Protein AF-A0ABD5VKN9-F1 (afdb_monomer_lite)

Radius of gyration: 13.71 Å; chains: 1; bounding box: 31×33×30 Å

Secondary structure (DSSP, 8-state):
---HHHHHHHHHHHHHHHHHTT-EE---SS-SEE-TTS-EEEEEEEETTTT-EEEEEHHHHHHHHHTT-EEEEEEEETTTTEE---EEEEGGGPPP---EE-TTSTT-EEEEEEHHHHHT-

InterPro domains:
  IPR058715 PD-(D/E)XK nuclease related [PF25941] (3-119)

Organism: NCBI:txid755308

Sequence (121 aa):
MLSKKANKYGTPAEHHMIEERDLVAARCYWHDATFRNGMPVEIKSCDVASTGYFQIYERAHDQLLEHDGWYAFAPYTRSGMRVLKVWMRRASKMPPMQWSSTGGHRDSRKTKVDVSRVMRS

pLDDT: mean 86.67, std 15.55, range [23.73, 98.38]

Foldseek 3Di:
DPPPVCVVQQVVLLVVLCVVQVWAADPDPQAGTAHPVRAGEHEWEDACVPPQWTKDKPVSLVVLVVRQHKYWYFYAHPVVSDGPDIFIDGSVRQDDFDWDDDPPDPDIIIGIGGPVSRVPD

Structure (mmCIF, N/CA/C/O backbone):
data_AF-A0ABD5VKN9-F1
#
_entry.id   AF-A0ABD5VKN9-F1
#
loop_
_atom_site.group_PDB
_atom_site.id
_atom_site.type_symbol
_atom_site.label_atom_id
_atom_site.label_alt_id
_atom_site.label_comp_id
_atom_site.label_asym_id
_atom_site.label_entity_id
_atom_site.label_seq_id
_atom_site.pdbx_PDB_ins_code
_atom_site.Cartn_x
_atom_site.Cartn_y
_atom_site.Cartn_z
_atom_site.occupancy
_atom_site.B_iso_or_equiv
_atom_site.auth_seq_id
_atom_site.auth_comp_id
_atom_site.auth_asym_id
_atom_site.auth_atom_id
_atom_site.pdbx_PDB_model_num
ATOM 1 N N . MET A 1 1 ? 16.422 -8.818 6.167 1.00 23.73 1 MET A N 1
ATOM 2 C CA . MET A 1 1 ? 17.101 -7.612 5.640 1.00 23.73 1 MET A CA 1
ATOM 3 C C . MET A 1 1 ? 16.384 -7.142 4.380 1.00 23.73 1 MET A C 1
ATOM 5 O O . MET A 1 1 ? 16.340 -7.902 3.419 1.00 23.73 1 MET A O 1
ATOM 9 N N . LEU A 1 2 ? 15.810 -5.931 4.366 1.00 31.97 2 LEU A N 1
ATOM 10 C CA . LEU A 1 2 ? 15.451 -5.287 3.097 1.00 31.97 2 LEU A CA 1
ATOM 11 C C . LEU A 1 2 ? 16.752 -4.994 2.337 1.00 31.97 2 LEU A C 1
ATOM 13 O O . LEU A 1 2 ? 17.681 -4.405 2.886 1.00 31.97 2 LEU A O 1
ATOM 17 N N . SER A 1 3 ? 16.852 -5.440 1.087 1.00 35.59 3 SER A N 1
ATOM 18 C CA . SER A 1 3 ? 18.000 -5.119 0.234 1.00 35.59 3 SER A CA 1
ATOM 19 C C . SER A 1 3 ? 18.107 -3.599 0.069 1.00 35.59 3 SER A C 1
ATOM 21 O O . SER A 1 3 ? 17.116 -2.958 -0.278 1.00 35.59 3 SER A O 1
ATOM 23 N N . LYS A 1 4 ? 19.306 -3.019 0.252 1.00 36.75 4 LYS A N 1
ATOM 24 C CA . LYS A 1 4 ? 19.593 -1.576 0.062 1.00 36.75 4 LYS A CA 1
ATOM 25 C C . LYS A 1 4 ? 19.018 -1.000 -1.248 1.00 36.75 4 LYS A C 1
ATOM 27 O O . LYS A 1 4 ? 18.713 0.186 -1.310 1.00 36.75 4 LYS A O 1
ATOM 32 N N . LYS A 1 5 ? 18.838 -1.827 -2.291 1.00 37.28 5 LYS A N 1
ATOM 33 C CA . LYS A 1 5 ? 18.234 -1.425 -3.575 1.00 37.28 5 LYS A CA 1
ATOM 34 C C . LYS A 1 5 ? 16.722 -1.179 -3.503 1.00 37.28 5 LYS A C 1
ATOM 36 O O . LYS A 1 5 ? 16.244 -0.317 -4.230 1.00 37.28 5 LYS A O 1
ATOM 41 N N . ALA A 1 6 ? 15.987 -1.900 -2.654 1.00 48.66 6 ALA A N 1
ATOM 42 C CA . ALA A 1 6 ? 14.553 -1.677 -2.454 1.00 48.66 6 ALA A CA 1
ATOM 43 C C . ALA A 1 6 ? 14.297 -0.331 -1.754 1.00 48.66 6 ALA A C 1
ATOM 45 O O . ALA A 1 6 ? 13.395 0.399 -2.154 1.00 48.66 6 ALA A O 1
ATOM 46 N N . ASN A 1 7 ? 15.163 0.053 -0.807 1.00 58.97 7 ASN A N 1
ATOM 47 C CA . ASN A 1 7 ? 15.054 1.333 -0.095 1.00 58.97 7 ASN A CA 1
ATOM 48 C C . ASN A 1 7 ? 15.241 2.560 -0.997 1.00 58.97 7 ASN A C 1
ATOM 50 O O . ASN A 1 7 ? 14.621 3.587 -0.753 1.00 58.97 7 ASN A O 1
ATOM 54 N N . LYS A 1 8 ? 16.051 2.468 -2.064 1.00 62.00 8 LYS A N 1
ATOM 55 C CA . LYS A 1 8 ? 16.308 3.619 -2.951 1.00 62.00 8 LYS A CA 1
ATOM 56 C C . LYS A 1 8 ? 15.040 4.142 -3.642 1.00 62.00 8 LYS A C 1
ATOM 58 O O . LYS A 1 8 ? 14.965 5.328 -3.931 1.00 62.00 8 LYS A O 1
ATOM 63 N N . TYR A 1 9 ? 14.079 3.263 -3.918 1.00 70.94 9 TYR A N 1
ATOM 64 C CA . TYR A 1 9 ? 12.855 3.607 -4.651 1.00 70.94 9 TYR A CA 1
ATOM 65 C C . TYR A 1 9 ? 11.592 3.476 -3.796 1.00 70.94 9 TYR A C 1
ATOM 67 O O . TYR A 1 9 ? 10.613 4.169 -4.056 1.00 70.94 9 TYR A O 1
ATOM 75 N N . GLY A 1 10 ? 11.622 2.627 -2.763 1.00 74.81 10 GLY A N 1
ATOM 76 C CA . GLY A 1 10 ? 10.518 2.474 -1.822 1.00 74.81 10 GLY A CA 1
ATOM 77 C C . GLY A 1 10 ? 10.227 3.761 -1.056 1.00 74.81 10 GLY A C 1
ATOM 78 O O . GLY A 1 10 ? 9.086 4.206 -1.061 1.00 74.81 10 GLY A O 1
ATOM 79 N N . THR A 1 11 ? 11.262 4.397 -0.497 1.00 84.06 11 THR A N 1
ATOM 80 C CA . THR A 1 11 ? 11.113 5.622 0.302 1.00 84.06 11 THR A CA 1
ATOM 81 C C . THR A 1 11 ? 10.533 6.788 -0.512 1.00 84.06 11 THR A C 1
ATOM 83 O O . THR A 1 11 ? 9.534 7.351 -0.083 1.00 84.06 11 THR A O 1
ATOM 86 N N . PRO A 1 12 ? 11.028 7.135 -1.719 1.00 86.50 12 PRO A N 1
ATOM 87 C CA . PRO A 1 12 ? 10.388 8.184 -2.518 1.00 86.50 12 PRO A CA 1
ATOM 88 C C . PRO A 1 12 ? 8.927 7.893 -2.883 1.00 86.50 12 PRO A C 1
ATOM 90 O O . PRO A 1 12 ? 8.106 8.806 -2.876 1.00 86.50 12 PRO A O 1
ATOM 93 N N . ALA A 1 13 ? 8.587 6.635 -3.186 1.00 86.94 13 ALA A N 1
ATOM 94 C CA . ALA A 1 13 ? 7.203 6.258 -3.464 1.00 86.94 13 ALA A CA 1
ATOM 95 C C . ALA A 1 13 ? 6.311 6.423 -2.221 1.00 86.94 13 ALA A C 1
ATOM 97 O O . ALA A 1 13 ? 5.180 6.883 -2.341 1.00 86.94 13 ALA A O 1
ATOM 98 N N . GLU A 1 14 ? 6.825 6.079 -1.040 1.00 88.19 14 GLU A N 1
ATOM 99 C CA . GLU A 1 14 ? 6.158 6.271 0.251 1.00 88.19 14 GLU A CA 1
ATOM 100 C C . GLU A 1 14 ? 5.874 7.747 0.541 1.00 88.19 14 GLU A C 1
ATOM 102 O O . GLU A 1 14 ? 4.718 8.106 0.754 1.00 88.19 14 GLU A O 1
ATOM 107 N N . HIS A 1 15 ? 6.888 8.611 0.439 1.00 90.25 15 HIS A N 1
ATOM 108 C CA . HIS A 1 15 ? 6.717 10.059 0.593 1.00 90.25 15 HIS A CA 1
ATOM 109 C C . HIS A 1 15 ? 5.677 10.617 -0.386 1.00 90.25 15 HIS A C 1
ATOM 111 O O . HIS A 1 15 ? 4.774 11.344 0.022 1.00 90.25 15 HIS A O 1
ATOM 117 N N . HIS A 1 16 ? 5.745 10.211 -1.656 1.00 90.81 16 HIS A N 1
ATOM 118 C CA . HIS A 1 16 ? 4.774 10.630 -2.664 1.00 90.81 16 HIS A CA 1
ATOM 119 C C . HIS A 1 16 ? 3.339 10.204 -2.317 1.00 90.81 16 HIS A C 1
ATOM 121 O O . HIS A 1 16 ? 2.412 10.983 -2.503 1.00 90.81 16 HIS A O 1
ATOM 127 N N . MET A 1 17 ? 3.138 8.990 -1.789 1.00 92.38 17 MET A N 1
ATOM 128 C CA . MET A 1 17 ? 1.814 8.535 -1.350 1.00 92.38 17 MET A CA 1
ATOM 129 C C . MET A 1 17 ? 1.291 9.322 -0.155 1.00 92.38 17 MET A C 1
ATOM 131 O O . MET A 1 17 ? 0.107 9.648 -0.129 1.00 92.38 17 MET A O 1
ATOM 135 N N . ILE A 1 18 ? 2.157 9.622 0.815 1.00 93.69 18 ILE A N 1
ATOM 136 C CA . ILE A 1 18 ? 1.800 10.419 1.991 1.00 93.69 18 ILE A CA 1
ATOM 137 C C . ILE A 1 18 ? 1.331 11.811 1.561 1.00 93.69 18 ILE A C 1
ATOM 139 O O . ILE A 1 18 ? 0.276 12.259 2.004 1.00 93.69 18 ILE A O 1
ATOM 143 N N . GLU A 1 19 ? 2.059 12.453 0.649 1.00 93.88 19 GLU A N 1
ATOM 144 C CA . GLU A 1 19 ? 1.712 13.773 0.119 1.00 93.88 19 GLU A CA 1
ATOM 145 C C . GLU A 1 19 ? 0.452 13.740 -0.764 1.00 93.88 19 GLU A C 1
ATOM 147 O O . GLU A 1 19 ? -0.484 14.499 -0.517 1.00 93.88 19 GLU A O 1
ATOM 152 N N . GLU A 1 20 ? 0.374 12.846 -1.762 1.00 94.19 20 GLU A N 1
ATOM 153 C CA . GLU A 1 20 ? -0.761 12.777 -2.706 1.00 94.19 20 GLU A CA 1
ATOM 154 C C . GLU A 1 20 ? -2.088 12.457 -1.999 1.00 94.19 20 GLU A C 1
ATOM 156 O O . GLU A 1 20 ? -3.159 12.883 -2.442 1.00 94.19 20 GLU A O 1
ATOM 161 N N . ARG A 1 21 ? -2.041 11.667 -0.919 1.00 94.62 21 ARG A N 1
ATOM 162 C CA . ARG A 1 21 ? -3.231 11.196 -0.194 1.00 94.62 21 ARG A CA 1
ATOM 163 C C . ARG A 1 21 ? -3.461 11.903 1.138 1.00 94.62 21 ARG A C 1
ATOM 165 O O . ARG A 1 21 ? -4.381 11.502 1.847 1.00 94.62 21 ARG A O 1
ATOM 172 N N . ASP A 1 22 ? -2.678 12.939 1.443 1.00 95.19 22 ASP A N 1
ATOM 173 C CA . ASP A 1 22 ? -2.783 13.725 2.679 1.00 95.19 22 ASP A CA 1
ATOM 174 C C . ASP A 1 22 ? -2.800 12.835 3.939 1.00 95.19 22 ASP A C 1
ATOM 176 O O . ASP A 1 22 ? -3.657 12.941 4.824 1.00 95.19 22 ASP A O 1
ATOM 180 N N . LEU A 1 23 ? -1.867 11.880 3.971 1.00 96.25 23 LEU A N 1
ATOM 181 C CA . LEU A 1 23 ? -1.707 10.939 5.074 1.00 96.25 23 LEU A CA 1
ATOM 182 C C . LEU A 1 23 ? -0.765 11.505 6.137 1.00 96.25 23 LEU A C 1
ATOM 184 O O . LEU A 1 23 ? 0.084 12.356 5.878 1.00 96.25 23 LEU A O 1
ATOM 188 N N . VAL A 1 24 ? -0.879 10.973 7.347 1.00 96.94 24 VAL A N 1
ATOM 189 C CA . VAL A 1 24 ? 0.025 11.258 8.459 1.00 96.94 24 VAL A CA 1
ATOM 190 C C . VAL A 1 24 ? 0.936 10.053 8.646 1.00 96.94 24 VAL A C 1
ATOM 192 O O . VAL A 1 24 ? 0.455 8.955 8.915 1.00 96.94 24 VAL A O 1
ATOM 195 N N . ALA A 1 25 ? 2.248 10.242 8.491 1.00 95.25 25 ALA A N 1
ATOM 196 C CA . ALA A 1 25 ? 3.224 9.174 8.696 1.00 95.25 25 ALA A CA 1
ATOM 197 C C . ALA A 1 25 ? 3.140 8.619 10.127 1.00 95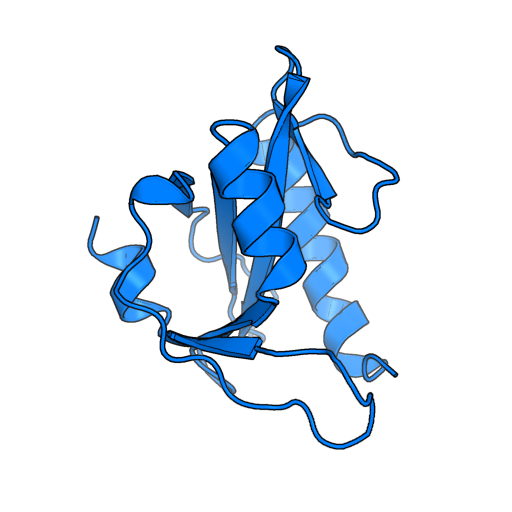.25 25 ALA A C 1
ATOM 199 O O . ALA A 1 25 ? 3.076 9.381 11.096 1.00 95.25 25 ALA A O 1
ATOM 200 N N . ALA A 1 26 ? 3.185 7.298 10.264 1.00 92.25 26 ALA A N 1
ATOM 201 C CA . ALA A 1 26 ? 3.094 6.608 11.540 1.00 92.25 26 ALA A CA 1
ATOM 202 C C . ALA A 1 26 ? 4.372 5.816 11.824 1.00 92.25 26 ALA A C 1
ATOM 204 O O . ALA A 1 26 ? 4.983 5.227 10.939 1.00 92.25 26 ALA A O 1
ATOM 205 N N . ARG A 1 27 ? 4.780 5.767 13.094 1.00 84.38 27 ARG A N 1
ATOM 206 C CA . ARG A 1 27 ? 5.840 4.860 13.554 1.00 84.38 27 ARG A CA 1
ATOM 207 C C . ARG A 1 27 ? 5.203 3.619 14.158 1.00 84.38 27 ARG A C 1
ATOM 209 O O . ARG A 1 27 ? 5.203 3.449 15.374 1.00 84.38 27 ARG A O 1
ATOM 216 N N . CYS A 1 28 ? 4.626 2.787 13.302 1.00 88.31 28 CYS A N 1
ATOM 217 C CA . CYS A 1 28 ? 3.957 1.558 13.696 1.00 88.31 28 CYS A CA 1
ATOM 218 C C . CYS A 1 28 ? 4.527 0.369 12.918 1.00 88.31 28 CYS A C 1
ATOM 220 O O . CYS A 1 28 ? 5.016 0.519 11.805 1.00 88.31 28 CYS A O 1
ATOM 222 N N . TYR A 1 29 ? 4.515 -0.823 13.514 1.00 84.81 29 TYR A N 1
ATOM 223 C CA . TYR A 1 29 ? 5.116 -2.004 12.886 1.00 84.81 29 TYR A CA 1
ATOM 224 C C . TYR A 1 29 ? 4.222 -2.651 11.813 1.00 84.81 29 TYR A C 1
ATOM 226 O O . TYR A 1 29 ? 4.694 -3.532 11.095 1.00 84.81 29 TYR A O 1
ATOM 234 N N . TRP A 1 30 ? 2.941 -2.268 11.742 1.00 90.94 30 TRP A N 1
ATOM 235 C CA . TRP A 1 30 ? 1.936 -2.898 10.874 1.00 90.94 30 TRP A CA 1
ATOM 236 C C . TRP A 1 30 ? 1.200 -1.935 9.933 1.00 90.94 30 TRP A C 1
ATOM 238 O O . TRP A 1 30 ? 0.425 -2.402 9.100 1.00 90.94 30 TRP A O 1
ATOM 248 N N . HIS A 1 31 ? 1.432 -0.627 10.064 1.00 94.88 31 HIS A N 1
ATOM 249 C CA . HIS A 1 31 ? 0.975 0.379 9.110 1.00 94.88 31 HIS A CA 1
ATOM 250 C C . HIS A 1 31 ? 1.999 1.518 9.009 1.00 94.88 31 HIS A C 1
ATOM 252 O O . HIS A 1 31 ? 2.596 1.917 10.012 1.00 94.88 31 HIS A O 1
ATOM 258 N N . ASP A 1 32 ? 2.167 2.060 7.807 1.00 95.38 32 ASP A N 1
ATOM 259 C CA . ASP A 1 32 ? 3.136 3.125 7.521 1.00 95.38 32 ASP A CA 1
ATOM 260 C C . ASP A 1 32 ? 2.562 4.532 7.775 1.00 95.38 32 ASP A C 1
ATOM 262 O O . ASP A 1 32 ? 3.291 5.485 8.054 1.00 95.38 32 ASP A O 1
ATOM 266 N N . ALA A 1 33 ? 1.238 4.690 7.690 1.00 97.25 33 ALA A N 1
ATOM 267 C CA . ALA A 1 33 ? 0.570 5.979 7.836 1.00 97.25 33 ALA A CA 1
ATOM 268 C C . ALA A 1 33 ? -0.863 5.843 8.367 1.00 97.25 33 ALA A C 1
ATOM 270 O O . ALA A 1 33 ? -1.376 4.741 8.559 1.00 97.25 33 ALA A O 1
ATOM 271 N N . THR A 1 34 ? -1.528 6.968 8.601 1.00 98.12 34 THR A N 1
ATOM 272 C CA . THR A 1 34 ? -2.969 7.042 8.851 1.00 98.12 34 THR A CA 1
ATOM 273 C C . THR A 1 34 ? -3.595 8.115 7.973 1.00 98.12 34 THR A C 1
ATOM 275 O O . THR A 1 34 ? -2.941 9.076 7.573 1.00 98.12 34 THR A O 1
ATOM 278 N N . PHE A 1 35 ? -4.894 8.019 7.724 1.00 97.44 35 PHE A N 1
ATOM 279 C CA . PHE A 1 35 ? -5.665 9.207 7.371 1.00 97.44 35 PHE A CA 1
ATOM 280 C C . PHE A 1 35 ? -5.679 10.198 8.546 1.00 97.44 35 PHE A C 1
ATOM 282 O O . PHE A 1 35 ? -5.418 9.829 9.695 1.00 97.44 35 PHE A O 1
ATOM 289 N N . ARG A 1 36 ? -6.056 11.456 8.291 1.00 95.94 36 ARG A N 1
ATOM 290 C CA . ARG A 1 36 ? -6.198 12.475 9.351 1.00 95.94 36 ARG A CA 1
ATOM 291 C C . ARG A 1 36 ? -7.202 12.101 10.446 1.00 95.94 36 ARG A C 1
ATOM 293 O O . ARG A 1 36 ? -7.096 12.592 11.561 1.00 95.94 36 ARG A O 1
ATOM 300 N N . ASN A 1 37 ? -8.160 11.228 10.140 1.00 94.62 37 ASN A N 1
ATOM 301 C CA . ASN A 1 37 ? -9.131 10.705 11.104 1.00 94.62 37 ASN A CA 1
ATOM 302 C C . ASN A 1 37 ? -8.640 9.458 11.866 1.00 94.62 37 ASN A C 1
ATOM 304 O O . ASN A 1 37 ? -9.436 8.809 12.535 1.00 94.62 37 ASN A O 1
ATOM 308 N N . GLY A 1 38 ? -7.356 9.107 11.752 1.00 96.25 38 GLY A N 1
ATOM 309 C CA . GLY A 1 38 ? -6.738 8.005 12.489 1.00 96.25 38 GLY A CA 1
ATOM 310 C C . GLY A 1 38 ? -6.911 6.620 11.863 1.00 96.25 38 GLY A C 1
ATOM 311 O O . GLY A 1 38 ? -6.306 5.675 12.358 1.00 96.25 38 GLY A O 1
ATOM 312 N N . MET A 1 39 ? -7.670 6.473 10.768 1.00 97.62 39 MET A N 1
ATOM 313 C CA . MET A 1 39 ? -7.778 5.179 10.084 1.00 97.62 39 MET A CA 1
ATOM 314 C C . MET A 1 39 ? -6.413 4.745 9.516 1.00 97.62 39 MET A C 1
ATOM 316 O O . MET A 1 39 ? -5.786 5.536 8.802 1.00 97.62 39 MET A O 1
ATOM 320 N N . PRO A 1 40 ? -5.949 3.513 9.791 1.00 98.25 40 PRO A N 1
ATOM 321 C CA . PRO A 1 40 ? -4.609 3.062 9.427 1.00 98.25 40 PRO A CA 1
ATOM 322 C C . PRO A 1 40 ? -4.478 2.787 7.925 1.00 98.25 40 PRO A C 1
ATOM 324 O O . PRO A 1 40 ? -5.398 2.278 7.277 1.00 98.25 40 PRO A O 1
ATOM 327 N N . VAL A 1 41 ? -3.303 3.105 7.381 1.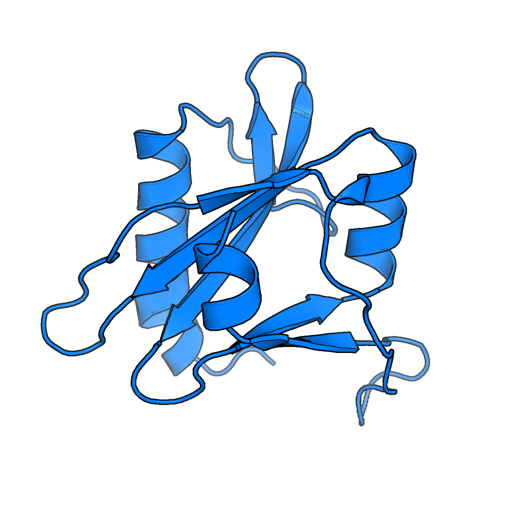00 98.06 41 VAL A N 1
ATOM 328 C CA . VAL A 1 41 ? -2.936 2.904 5.979 1.00 98.06 41 VAL A CA 1
ATOM 329 C C . VAL A 1 41 ? -1.565 2.239 5.892 1.00 98.06 41 VAL A C 1
ATOM 331 O O . VAL A 1 41 ? -0.561 2.798 6.325 1.00 98.06 41 VAL A O 1
ATOM 334 N N . GLU A 1 42 ? -1.515 1.058 5.286 1.00 97.38 42 GLU A N 1
ATOM 335 C CA . GLU A 1 42 ? -0.266 0.381 4.937 1.00 97.38 42 GLU A CA 1
ATOM 336 C C . GLU A 1 42 ? 0.151 0.755 3.515 1.00 97.38 42 GLU A C 1
ATOM 338 O O . GLU A 1 42 ? -0.629 0.663 2.560 1.00 97.38 42 GLU A O 1
ATOM 343 N N . ILE A 1 43 ? 1.403 1.162 3.355 1.00 95.69 43 ILE A N 1
ATOM 344 C CA . ILE A 1 43 ? 1.939 1.667 2.104 1.00 95.69 43 ILE A CA 1
ATOM 345 C C . ILE A 1 43 ? 2.743 0.562 1.408 1.00 95.69 43 ILE A C 1
ATOM 347 O O . ILE A 1 43 ? 3.584 -0.134 1.985 1.00 95.69 43 ILE A O 1
ATOM 351 N N . LYS A 1 44 ? 2.479 0.347 0.116 1.00 94.00 44 LYS A N 1
ATOM 352 C CA . LYS A 1 44 ? 3.170 -0.674 -0.679 1.00 94.00 44 LYS A CA 1
ATOM 353 C C . LYS A 1 44 ? 3.558 -0.133 -2.043 1.00 94.00 44 LYS A C 1
ATOM 355 O O . LYS A 1 44 ? 2.730 0.334 -2.817 1.00 94.00 44 LYS A O 1
ATOM 360 N N . SER A 1 45 ? 4.836 -0.262 -2.373 1.00 92.69 45 SER A N 1
ATOM 361 C CA . SER A 1 45 ? 5.374 0.095 -3.682 1.00 92.69 45 SER A CA 1
ATOM 362 C C . SER A 1 45 ? 6.028 -1.109 -4.349 1.00 92.69 45 SER A C 1
ATOM 364 O O . SER A 1 45 ? 6.515 -2.032 -3.689 1.00 92.69 45 SER A O 1
ATOM 366 N N . CYS A 1 46 ? 6.020 -1.127 -5.677 1.00 92.06 46 CYS A N 1
ATOM 367 C CA . CYS A 1 46 ? 6.716 -2.147 -6.450 1.00 92.06 46 CYS A CA 1
ATOM 368 C C . CYS A 1 46 ? 7.147 -1.603 -7.808 1.00 92.06 46 CYS A C 1
ATOM 370 O O . CYS A 1 46 ? 6.470 -0.767 -8.403 1.00 92.06 46 CYS A O 1
ATOM 372 N N . ASP A 1 47 ? 8.245 -2.134 -8.327 1.00 91.12 47 ASP A N 1
ATOM 373 C CA . ASP A 1 47 ? 8.656 -1.866 -9.697 1.00 91.12 47 ASP A CA 1
ATOM 374 C C . ASP A 1 47 ? 7.884 -2.783 -10.653 1.00 91.12 47 ASP A C 1
ATOM 376 O O . ASP A 1 47 ? 8.023 -4.010 -10.605 1.00 91.12 47 ASP A O 1
ATOM 380 N N . VAL A 1 48 ? 7.067 -2.178 -11.517 1.00 89.56 48 VAL A N 1
ATOM 381 C CA . VAL A 1 48 ? 6.205 -2.907 -12.463 1.00 89.56 48 VAL A CA 1
ATOM 382 C C . VAL A 1 48 ? 7.026 -3.737 -13.442 1.00 89.56 48 VAL A C 1
ATOM 384 O O . VAL A 1 48 ? 6.596 -4.820 -13.824 1.00 89.56 48 VAL A O 1
ATOM 387 N N . ALA A 1 49 ? 8.211 -3.256 -13.823 1.00 84.38 49 ALA A N 1
ATOM 388 C CA . ALA A 1 49 ? 9.039 -3.916 -14.825 1.00 84.38 49 ALA A CA 1
ATOM 389 C C . ALA A 1 49 ? 9.858 -5.091 -14.267 1.00 84.38 49 ALA A C 1
ATOM 391 O O . ALA A 1 49 ? 10.293 -5.933 -15.048 1.00 84.38 49 ALA A O 1
ATOM 392 N N . SER A 1 50 ? 10.098 -5.157 -12.950 1.00 85.38 50 SER A N 1
ATOM 393 C CA . SER A 1 50 ? 10.917 -6.225 -12.357 1.00 85.38 50 SER A CA 1
ATOM 394 C C . SER A 1 50 ? 10.106 -7.279 -11.618 1.00 85.38 50 SER A C 1
ATOM 396 O O . SER A 1 50 ? 10.204 -8.454 -11.958 1.00 85.38 50 SER A O 1
ATOM 398 N N . THR A 1 51 ? 9.334 -6.898 -10.597 1.00 83.88 51 THR A N 1
ATOM 399 C CA . THR A 1 51 ? 8.565 -7.867 -9.800 1.00 83.88 51 THR A CA 1
ATOM 400 C C . THR A 1 51 ? 7.110 -7.929 -10.224 1.00 83.88 51 THR A C 1
ATOM 402 O O . THR A 1 51 ? 6.550 -9.018 -10.258 1.00 83.88 51 THR A O 1
ATOM 405 N N . GLY A 1 52 ? 6.484 -6.783 -10.511 1.00 90.81 52 GLY A N 1
ATOM 406 C CA . GLY A 1 52 ? 5.071 -6.726 -10.899 1.00 90.81 52 GLY A CA 1
ATOM 407 C C . GLY A 1 52 ? 4.075 -7.134 -9.800 1.00 90.81 52 GLY A C 1
ATOM 408 O O . GLY A 1 52 ? 2.885 -7.275 -10.080 1.00 90.81 52 GLY A O 1
ATOM 409 N N . TYR A 1 53 ? 4.526 -7.297 -8.552 1.00 93.94 53 TYR A N 1
ATOM 410 C CA . TYR A 1 53 ? 3.683 -7.647 -7.408 1.00 93.94 53 TYR A CA 1
ATOM 411 C C . TYR A 1 53 ? 4.044 -6.848 -6.153 1.00 93.94 53 TYR A C 1
ATOM 413 O O . TYR A 1 53 ? 5.205 -6.486 -5.931 1.00 93.94 53 TYR A O 1
ATOM 421 N N . PHE A 1 54 ? 3.050 -6.670 -5.285 1.00 93.88 54 PHE A N 1
ATOM 422 C CA . PHE A 1 54 ? 3.211 -6.201 -3.912 1.00 93.88 54 PHE A CA 1
ATOM 423 C C . PHE A 1 54 ? 3.358 -7.390 -2.966 1.00 93.88 54 PHE A C 1
ATOM 425 O O . PHE A 1 54 ? 2.653 -8.391 -3.098 1.00 93.88 54 PHE A O 1
ATOM 432 N N . GLN A 1 55 ? 4.269 -7.288 -2.002 1.00 93.19 55 GLN A N 1
ATOM 433 C CA . GLN A 1 55 ? 4.393 -8.287 -0.945 1.00 93.19 55 GLN A CA 1
ATOM 434 C C . GLN A 1 55 ? 3.570 -7.846 0.265 1.00 93.19 55 GLN A C 1
ATOM 436 O O . GLN A 1 55 ? 3.864 -6.811 0.859 1.00 93.19 55 GLN A O 1
ATOM 441 N N . ILE A 1 56 ? 2.567 -8.642 0.630 1.00 93.81 56 ILE A N 1
ATOM 442 C CA . ILE A 1 56 ? 1.692 -8.384 1.777 1.00 93.81 56 ILE A CA 1
ATOM 443 C C . ILE A 1 56 ? 2.036 -9.375 2.881 1.00 93.81 56 ILE A C 1
ATOM 445 O O . ILE A 1 56 ? 2.155 -10.574 2.620 1.00 93.81 56 ILE A O 1
ATOM 449 N N . TYR A 1 57 ? 2.210 -8.872 4.099 1.00 92.94 57 TYR A N 1
ATOM 450 C CA . TYR A 1 57 ? 2.409 -9.695 5.285 1.00 92.94 57 TYR A CA 1
ATOM 451 C C . TYR A 1 57 ? 1.079 -9.909 5.985 1.00 92.94 57 TYR A C 1
ATOM 453 O O . TYR A 1 57 ? 0.315 -8.965 6.165 1.00 92.94 57 TYR A O 1
ATOM 461 N N . GLU A 1 58 ? 0.833 -11.148 6.390 1.00 93.94 58 GLU A N 1
ATOM 462 C CA . GLU A 1 58 ? -0.455 -11.540 6.950 1.00 93.94 58 GLU A CA 1
ATOM 463 C C . GLU A 1 58 ? -0.785 -10.774 8.232 1.00 93.94 58 GLU A C 1
ATOM 465 O O . GLU A 1 58 ? -1.822 -10.138 8.293 1.00 93.94 58 GLU A O 1
ATOM 470 N N . ARG A 1 59 ? 0.138 -10.709 9.201 1.00 93.12 59 ARG A N 1
ATOM 471 C CA . ARG A 1 59 ? -0.117 -10.001 10.470 1.00 93.12 59 ARG A CA 1
ATOM 472 C C . ARG A 1 59 ? -0.493 -8.532 10.275 1.00 93.12 59 ARG A C 1
ATOM 474 O O . ARG A 1 59 ? -1.362 -8.028 10.970 1.00 93.12 59 ARG A O 1
ATOM 481 N N . ALA A 1 60 ? 0.158 -7.846 9.335 1.00 93.81 60 ALA A N 1
ATOM 482 C CA . ALA A 1 60 ? -0.188 -6.463 9.019 1.00 93.81 60 ALA A CA 1
ATOM 483 C C . ALA A 1 60 ? -1.565 -6.373 8.345 1.00 93.81 60 ALA A C 1
ATOM 485 O O . ALA A 1 60 ? -2.340 -5.470 8.636 1.00 93.81 60 ALA A O 1
ATOM 486 N N . HIS A 1 61 ? -1.889 -7.333 7.474 1.00 96.62 61 HIS A N 1
ATOM 487 C CA . HIS A 1 61 ? -3.211 -7.421 6.866 1.00 96.62 61 HIS A CA 1
ATOM 488 C C . HIS A 1 61 ? -4.319 -7.653 7.895 1.00 96.62 61 HIS A C 1
ATOM 490 O O . HIS A 1 61 ? -5.329 -6.960 7.842 1.00 96.62 61 HIS A O 1
ATOM 496 N N . ASP A 1 62 ? -4.114 -8.573 8.835 1.00 96.25 62 ASP A N 1
ATOM 497 C CA . ASP A 1 62 ? -5.087 -8.896 9.879 1.00 96.25 62 ASP A CA 1
ATOM 498 C C . ASP A 1 62 ? -5.382 -7.668 10.751 1.00 96.25 62 ASP A C 1
ATOM 500 O O . ASP A 1 62 ? -6.541 -7.323 10.957 1.00 96.25 62 ASP A O 1
ATOM 504 N N . GLN A 1 63 ? -4.346 -6.923 11.156 1.00 97.69 63 GLN A N 1
ATOM 505 C CA . GLN A 1 63 ? -4.522 -5.663 11.887 1.00 97.69 63 GLN A CA 1
ATOM 506 C C . GLN A 1 63 ? -5.295 -4.618 11.066 1.00 97.69 63 GLN A C 1
ATOM 508 O O . GLN A 1 63 ? -6.193 -3.955 11.577 1.00 97.69 63 GLN A O 1
ATOM 513 N N . LEU A 1 64 ? -5.021 -4.485 9.764 1.00 97.81 64 LEU A N 1
ATOM 514 C CA . LEU A 1 64 ? -5.816 -3.587 8.921 1.00 97.81 64 LEU A CA 1
ATOM 515 C C . LEU A 1 64 ? -7.275 -4.043 8.810 1.00 97.81 64 LEU A C 1
ATOM 517 O O . LEU A 1 64 ? -8.152 -3.192 8.735 1.00 97.81 64 LEU A O 1
ATOM 521 N N . LEU A 1 65 ? -7.565 -5.346 8.791 1.00 97.50 65 LEU A N 1
ATOM 522 C CA . LEU A 1 65 ? -8.947 -5.833 8.796 1.00 97.50 65 LEU A CA 1
ATOM 523 C C . LEU A 1 65 ? -9.665 -5.487 10.105 1.00 97.50 65 LEU A C 1
ATOM 525 O O . LEU A 1 65 ? -10.799 -5.021 10.055 1.00 97.50 65 LEU A O 1
ATOM 529 N N . GLU A 1 66 ? -9.002 -5.667 11.249 1.00 97.81 66 GLU A N 1
ATOM 530 C CA . GLU A 1 66 ? -9.544 -5.349 12.579 1.00 97.81 66 GLU A CA 1
ATOM 531 C C . GLU A 1 66 ? -9.863 -3.856 12.756 1.00 97.81 66 GLU A C 1
ATOM 533 O O . GLU A 1 66 ? -10.772 -3.497 13.502 1.00 97.81 66 GLU A O 1
ATOM 538 N N . HIS A 1 67 ? -9.139 -2.988 12.047 1.00 97.69 67 HIS A N 1
ATOM 539 C CA . HIS A 1 67 ? -9.221 -1.534 12.191 1.00 97.69 67 HIS A CA 1
ATOM 540 C C . HIS A 1 67 ? -9.842 -0.808 10.982 1.00 97.69 67 HIS A C 1
ATOM 542 O O . HIS A 1 67 ? -9.616 0.392 10.814 1.00 97.69 67 HIS A O 1
AT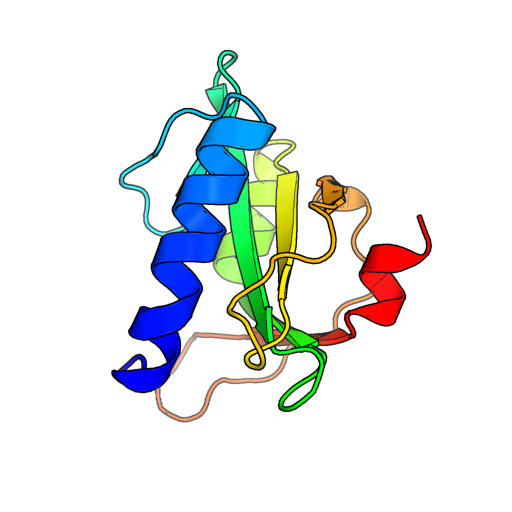OM 548 N N . ASP A 1 68 ? -10.587 -1.510 10.115 1.00 97.69 68 ASP A N 1
ATOM 549 C CA . ASP A 1 68 ? -11.174 -0.950 8.878 1.00 97.69 68 ASP A CA 1
ATOM 550 C C . ASP A 1 68 ? -10.152 -0.189 7.999 1.00 97.69 68 ASP A C 1
ATOM 552 O O . ASP A 1 68 ? -10.441 0.797 7.311 1.00 97.69 68 ASP A O 1
ATOM 556 N N . GLY A 1 69 ? -8.918 -0.682 8.032 1.00 98.06 69 GLY A N 1
ATOM 557 C CA . GLY A 1 69 ? -7.735 -0.098 7.437 1.00 98.06 69 GLY A CA 1
ATOM 558 C C . GLY A 1 69 ? -7.656 -0.219 5.921 1.00 98.06 69 GLY A C 1
ATOM 559 O O . GLY A 1 69 ? -8.421 -0.918 5.239 1.00 98.06 69 GLY A O 1
ATOM 560 N N . TRP A 1 70 ? -6.672 0.489 5.381 1.00 98.38 70 TRP A N 1
ATOM 561 C CA . TRP A 1 70 ? -6.482 0.663 3.950 1.00 98.38 70 TRP A CA 1
ATOM 562 C C . TRP A 1 70 ? -5.065 0.325 3.514 1.00 98.38 70 TRP A C 1
ATOM 564 O O . TRP A 1 70 ? -4.114 0.340 4.286 1.00 98.38 70 TRP A O 1
ATOM 574 N N . TYR A 1 71 ? -4.935 0.073 2.222 1.00 97.69 71 TYR A N 1
ATOM 575 C CA . TYR A 1 71 ? -3.674 0.062 1.513 1.00 97.69 71 TYR A CA 1
ATOM 576 C C . TYR A 1 71 ? -3.581 1.272 0.594 1.00 97.69 71 TYR A C 1
ATOM 578 O O . TYR A 1 71 ? -4.556 1.603 -0.091 1.00 97.69 71 TYR A O 1
ATOM 586 N N . ALA A 1 72 ? -2.390 1.859 0.526 1.00 96.88 72 ALA A N 1
ATOM 587 C CA . ALA A 1 72 ? -1.975 2.743 -0.553 1.00 96.88 72 ALA A CA 1
ATOM 588 C C . ALA A 1 72 ? -0.919 2.027 -1.405 1.00 96.88 72 ALA A C 1
ATOM 590 O O . ALA A 1 72 ? 0.139 1.631 -0.914 1.00 96.88 72 ALA A O 1
ATOM 591 N N . PHE A 1 73 ? -1.218 1.839 -2.687 1.00 95.88 73 PHE A N 1
ATOM 592 C CA . PHE A 1 73 ? -0.353 1.149 -3.636 1.00 95.88 73 PHE A CA 1
ATOM 593 C C . PHE A 1 73 ? 0.255 2.127 -4.639 1.00 95.88 73 PHE A C 1
ATOM 595 O O . PHE A 1 73 ? -0.481 2.736 -5.415 1.00 95.88 73 PHE A O 1
ATOM 602 N N . ALA A 1 74 ? 1.585 2.208 -4.694 1.00 93.62 74 ALA A N 1
ATOM 603 C CA . ALA A 1 74 ? 2.325 2.969 -5.704 1.00 93.62 74 ALA A CA 1
ATOM 604 C C . ALA A 1 74 ? 3.232 2.051 -6.529 1.00 93.62 74 ALA A C 1
ATOM 606 O O . ALA A 1 74 ? 4.419 1.877 -6.217 1.00 93.62 74 ALA A O 1
ATOM 607 N N . PRO A 1 75 ? 2.714 1.441 -7.603 1.00 92.81 75 PRO A N 1
ATOM 608 C CA . PRO A 1 75 ? 3.580 0.853 -8.600 1.00 92.81 75 PRO A CA 1
ATOM 609 C C . PRO A 1 75 ? 4.358 1.968 -9.315 1.00 92.81 75 PRO A C 1
ATOM 611 O O . PRO A 1 75 ? 3.814 3.023 -9.658 1.00 92.81 75 PRO A O 1
ATOM 614 N N . TYR A 1 76 ? 5.643 1.730 -9.543 1.00 90.88 76 TYR A N 1
ATOM 615 C CA . TYR A 1 76 ? 6.542 2.679 -10.187 1.00 90.88 76 TYR A CA 1
ATOM 616 C C . TYR A 1 76 ? 7.341 2.016 -11.305 1.00 90.88 76 TYR A C 1
ATOM 618 O O . TYR A 1 76 ? 7.446 0.791 -11.384 1.00 90.88 76 TYR A O 1
ATOM 626 N N . THR A 1 77 ? 7.935 2.840 -12.165 1.00 88.25 77 THR A N 1
ATOM 627 C CA . THR A 1 77 ? 8.947 2.406 -13.133 1.00 88.25 77 THR A CA 1
ATOM 628 C C . THR A 1 77 ? 10.314 2.908 -12.703 1.00 88.25 77 THR A C 1
ATOM 630 O O . THR A 1 77 ? 10.485 4.076 -12.349 1.00 88.25 77 THR A O 1
ATOM 633 N N . ARG A 1 78 ? 11.327 2.037 -12.755 1.00 82.56 78 ARG A N 1
ATOM 634 C CA . ARG A 1 78 ? 12.711 2.447 -12.452 1.00 82.56 78 ARG A CA 1
ATOM 635 C C . ARG A 1 78 ? 13.286 3.411 -13.479 1.00 82.56 78 ARG A C 1
ATOM 637 O O . ARG A 1 78 ? 14.090 4.262 -13.107 1.00 82.56 78 ARG A O 1
ATOM 644 N N . SER A 1 79 ? 12.865 3.297 -14.739 1.00 78.44 79 SER A N 1
ATOM 645 C CA . SER A 1 79 ? 13.164 4.304 -15.757 1.00 78.44 79 SER A CA 1
ATOM 646 C C . SER A 1 79 ? 12.454 5.605 -15.369 1.00 78.44 79 SER A C 1
ATOM 648 O O . SER A 1 79 ? 11.224 5.651 -15.345 1.00 78.44 79 SER A O 1
ATOM 650 N N . GLY A 1 80 ? 13.229 6.610 -14.952 1.00 70.19 80 GLY A N 1
ATOM 651 C CA . GLY A 1 80 ? 12.735 7.923 -14.521 1.00 70.19 80 GLY A CA 1
ATOM 652 C C . GLY A 1 80 ? 12.170 8.026 -13.095 1.00 70.19 80 GLY A C 1
ATOM 653 O O . GLY A 1 80 ? 11.726 9.107 -12.738 1.00 70.19 80 GLY A O 1
ATOM 654 N N . MET A 1 81 ? 12.184 6.951 -12.288 1.00 78.38 81 MET A N 1
ATOM 655 C CA . MET A 1 81 ? 11.587 6.887 -10.934 1.00 78.38 81 MET A CA 1
ATOM 656 C C . MET A 1 81 ? 10.225 7.589 -10.845 1.00 78.38 81 MET A C 1
ATOM 658 O O . MET A 1 81 ? 10.030 8.543 -10.094 1.00 78.38 81 MET A O 1
ATOM 662 N N . ARG A 1 82 ? 9.270 7.106 -11.636 1.00 85.94 82 ARG A N 1
ATOM 663 C CA . ARG A 1 82 ? 7.931 7.683 -11.691 1.00 85.94 82 ARG A CA 1
ATOM 664 C C . ARG A 1 82 ? 6.924 6.726 -11.074 1.00 85.94 82 ARG A C 1
ATOM 666 O O . ARG A 1 82 ? 6.793 5.591 -11.535 1.00 85.94 82 ARG A O 1
ATOM 673 N N . VAL A 1 83 ? 6.202 7.195 -10.058 1.00 89.62 83 VAL A N 1
ATOM 674 C CA . VAL A 1 83 ? 4.971 6.540 -9.603 1.00 89.62 83 VAL A CA 1
ATOM 675 C C . VAL A 1 83 ? 3.940 6.672 -10.720 1.00 89.62 83 VAL A C 1
ATOM 677 O O . VAL A 1 83 ? 3.744 7.754 -11.272 1.00 89.62 83 VAL A O 1
ATOM 680 N N . LEU A 1 84 ? 3.326 5.555 -11.108 1.00 90.12 84 LEU A N 1
ATOM 681 C CA . LEU A 1 84 ? 2.370 5.547 -12.215 1.00 90.12 84 LEU A CA 1
ATOM 682 C C . LEU A 1 84 ? 1.050 6.206 -11.809 1.00 90.12 84 LEU A C 1
ATOM 684 O O . LEU A 1 84 ? 0.536 7.059 -12.527 1.00 90.12 84 LEU A O 1
ATOM 688 N N . LYS A 1 85 ? 0.517 5.782 -10.662 1.00 91.00 85 LYS A N 1
ATOM 689 C CA . LYS A 1 85 ? -0.667 6.310 -9.977 1.00 91.00 85 LYS A CA 1
ATOM 690 C C . LYS A 1 85 ? -0.698 5.700 -8.574 1.00 91.00 85 LYS A C 1
ATOM 692 O O . LYS A 1 85 ? -0.134 4.627 -8.363 1.00 91.00 85 LYS A O 1
ATOM 697 N N . VAL A 1 86 ? -1.349 6.358 -7.622 1.00 93.56 86 VAL A N 1
ATOM 698 C CA . VAL A 1 86 ? -1.614 5.770 -6.305 1.00 93.56 86 VAL A CA 1
ATOM 699 C C . VAL A 1 86 ? -3.005 5.143 -6.292 1.00 93.56 86 VAL A C 1
ATOM 701 O O . VAL A 1 86 ? -3.999 5.829 -6.539 1.00 93.56 86 VAL A O 1
ATOM 704 N N . TRP A 1 87 ? -3.097 3.854 -5.970 1.00 95.12 87 TRP A N 1
ATOM 705 C CA . TRP A 1 87 ? -4.370 3.154 -5.780 1.00 95.12 87 TRP A CA 1
ATOM 706 C C . TRP A 1 87 ? -4.651 2.938 -4.300 1.00 95.12 87 TRP A C 1
ATOM 708 O O . TRP A 1 87 ? -3.838 2.353 -3.590 1.00 95.12 87 TRP A O 1
ATOM 718 N N . MET A 1 88 ? -5.829 3.373 -3.859 1.00 96.50 88 MET A N 1
ATOM 719 C CA . MET A 1 88 ? -6.314 3.127 -2.504 1.00 96.50 88 MET A CA 1
ATOM 720 C C . MET A 1 88 ? -7.229 1.911 -2.498 1.00 96.50 88 MET A C 1
ATOM 722 O O . MET A 1 88 ? -8.092 1.781 -3.367 1.00 96.50 88 MET A O 1
ATOM 726 N N . ARG A 1 89 ? -7.082 1.033 -1.504 1.00 96.38 89 ARG A N 1
ATOM 727 C CA . ARG A 1 89 ? -7.959 -0.132 -1.356 1.00 96.38 89 ARG A CA 1
ATOM 728 C C . ARG A 1 89 ? -8.199 -0.462 0.106 1.00 96.38 89 ARG A C 1
ATOM 730 O O . ARG A 1 89 ? -7.247 -0.589 0.863 1.00 96.38 89 ARG A O 1
ATOM 737 N N . ARG A 1 90 ? -9.459 -0.662 0.496 1.00 97.06 90 ARG A N 1
ATOM 738 C CA . ARG A 1 90 ? -9.781 -1.210 1.824 1.00 97.06 90 ARG A CA 1
ATOM 739 C C . ARG A 1 90 ? -9.179 -2.601 1.970 1.00 97.06 90 ARG A C 1
ATOM 741 O O . ARG A 1 90 ? -9.277 -3.397 1.032 1.00 97.06 90 ARG A O 1
ATOM 748 N N . ALA A 1 91 ? -8.641 -2.917 3.145 1.00 97.44 91 ALA A N 1
ATOM 749 C CA . ALA A 1 91 ? -8.114 -4.247 3.432 1.00 97.44 91 ALA A CA 1
ATOM 750 C C . ALA A 1 91 ? -9.177 -5.333 3.185 1.00 97.44 91 ALA A C 1
ATOM 752 O O . ALA A 1 91 ? -8.915 -6.303 2.478 1.00 97.44 91 ALA A O 1
ATOM 753 N N . SER A 1 92 ? -10.422 -5.085 3.602 1.00 97.00 92 SER A N 1
ATOM 754 C CA . SER A 1 92 ? -11.571 -5.983 3.392 1.00 97.00 92 SER A CA 1
ATOM 755 C C . SER A 1 92 ? -11.988 -6.181 1.929 1.00 97.00 92 SER A C 1
ATOM 757 O O . SER A 1 92 ? -12.818 -7.037 1.626 1.00 97.00 92 SER A O 1
ATOM 759 N N . LYS A 1 93 ? -11.441 -5.392 0.998 1.00 96.00 93 LYS A N 1
ATOM 760 C CA . LYS A 1 93 ? -11.705 -5.497 -0.444 1.00 96.00 93 LYS A CA 1
ATOM 761 C C . LYS A 1 93 ? -10.515 -6.042 -1.222 1.00 96.00 93 LYS A C 1
ATOM 763 O O . LYS A 1 93 ? -10.561 -6.021 -2.454 1.00 96.00 93 LYS A O 1
ATOM 768 N N . MET A 1 94 ? -9.453 -6.487 -0.552 1.00 95.50 94 MET A N 1
ATOM 769 C CA . MET A 1 94 ? -8.299 -7.105 -1.202 1.00 95.50 94 MET A CA 1
ATOM 770 C C . MET A 1 94 ? -8.707 -8.358 -1.995 1.00 95.50 94 MET A C 1
ATOM 772 O O . MET A 1 94 ? -9.671 -9.033 -1.633 1.00 95.50 94 MET A O 1
ATOM 776 N N . PRO A 1 95 ? -8.020 -8.668 -3.113 1.00 93.00 95 PRO A N 1
ATOM 777 C CA . PRO A 1 95 ? -8.255 -9.920 -3.829 1.00 93.00 95 PRO A CA 1
ATOM 778 C C . PRO A 1 95 ? -7.946 -11.119 -2.916 1.00 93.00 95 PRO A C 1
ATOM 780 O O . PRO A 1 95 ? -7.174 -10.960 -1.973 1.00 93.00 95 PRO A O 1
ATOM 783 N N . PRO A 1 96 ? -8.468 -12.325 -3.206 1.00 90.06 96 PRO A N 1
ATOM 784 C CA . PRO A 1 96 ? -8.148 -13.516 -2.425 1.00 90.06 96 PRO A CA 1
ATOM 785 C C . PRO A 1 96 ? -6.635 -13.726 -2.299 1.00 90.06 96 PRO A C 1
ATOM 787 O O . PRO A 1 96 ? -5.913 -13.718 -3.304 1.00 90.06 96 PRO A O 1
ATOM 790 N N . MET A 1 97 ? -6.171 -13.910 -1.064 1.00 92.44 97 MET A N 1
ATOM 791 C CA . MET A 1 97 ? -4.759 -14.040 -0.715 1.00 92.44 97 MET A CA 1
ATOM 792 C C . MET A 1 97 ? -4.470 -15.445 -0.206 1.00 92.44 97 MET A C 1
ATOM 794 O O . MET A 1 97 ? -5.116 -15.932 0.715 1.00 92.44 97 MET A O 1
ATOM 798 N N . GLN A 1 98 ? -3.484 -16.095 -0.820 1.00 91.50 98 GLN A N 1
ATOM 799 C CA . GLN A 1 98 ? -2.951 -17.367 -0.343 1.00 91.50 98 GLN A CA 1
ATOM 800 C C . GLN A 1 98 ? -1.637 -17.103 0.381 1.00 91.50 98 GLN A C 1
ATOM 802 O O . GLN A 1 98 ? -0.691 -16.556 -0.197 1.00 91.50 98 GLN A O 1
ATOM 807 N N . TRP A 1 99 ? -1.600 -17.457 1.659 1.00 93.75 99 TRP A N 1
ATOM 808 C CA . TRP A 1 99 ? -0.470 -17.197 2.535 1.00 93.75 99 TRP A CA 1
ATOM 809 C C . TRP A 1 99 ? 0.578 -18.299 2.420 1.00 93.75 99 TRP A C 1
ATOM 811 O O . TRP A 1 99 ? 0.271 -19.486 2.476 1.00 93.75 99 TRP A O 1
ATOM 821 N N . SER A 1 100 ? 1.834 -17.890 2.297 1.00 89.81 100 SER A N 1
ATOM 822 C CA . SER A 1 100 ? 3.001 -18.769 2.256 1.00 89.81 100 SER A CA 1
ATOM 823 C C . SER A 1 100 ? 3.947 -18.424 3.401 1.00 89.81 100 SER A C 1
ATOM 825 O O . SER A 1 100 ? 4.054 -17.258 3.793 1.00 89.81 100 SER A O 1
ATOM 827 N N . SER A 1 101 ? 4.625 -19.424 3.959 1.00 84.62 101 SER A N 1
ATOM 828 C CA . SER A 1 101 ? 5.647 -19.204 4.979 1.00 84.62 101 SER A CA 1
ATOM 829 C C . SER A 1 101 ? 6.833 -18.431 4.395 1.00 84.62 101 SER A C 1
ATOM 831 O O . SER A 1 101 ? 7.291 -18.677 3.277 1.00 84.62 101 SER A O 1
ATOM 833 N N . THR A 1 102 ? 7.351 -17.468 5.153 1.00 72.06 102 THR A N 1
ATOM 834 C CA . THR A 1 102 ? 8.580 -16.765 4.786 1.00 72.06 102 THR A CA 1
ATOM 835 C C . THR A 1 102 ? 9.762 -17.580 5.289 1.00 72.06 102 THR A C 1
ATOM 837 O O . THR A 1 102 ? 9.945 -17.735 6.494 1.00 72.06 102 THR A O 1
ATOM 840 N N . GLY A 1 103 ? 10.595 -18.096 4.382 1.00 58.81 103 GLY A N 1
ATOM 841 C CA . GLY A 1 103 ? 11.856 -18.723 4.779 1.00 58.81 103 GLY A CA 1
ATOM 842 C C . GLY A 1 103 ? 12.677 -17.774 5.664 1.00 58.81 103 GLY A C 1
ATOM 843 O O . GLY A 1 103 ? 12.944 -16.640 5.265 1.00 58.81 103 GLY A O 1
ATOM 844 N N . GLY A 1 104 ? 13.041 -18.219 6.870 1.00 62.91 104 GLY A N 1
ATOM 845 C CA . GLY A 1 104 ? 13.952 -17.504 7.775 1.00 62.91 104 GLY A CA 1
ATOM 846 C C . GLY A 1 104 ? 13.330 -16.782 8.980 1.00 62.91 104 GLY A C 1
ATOM 847 O O . GLY A 1 104 ? 14.085 -16.364 9.849 1.00 62.91 104 GLY A O 1
ATOM 848 N N . HIS A 1 105 ? 12.002 -16.665 9.097 1.00 59.94 105 HIS A N 1
ATOM 849 C CA . HIS A 1 105 ? 11.343 -16.209 10.334 1.00 59.94 105 HIS A CA 1
ATOM 850 C C . HIS A 1 105 ? 10.158 -17.121 10.647 1.00 59.94 105 HIS A C 1
ATOM 852 O O . HIS A 1 105 ? 9.234 -17.235 9.847 1.00 59.94 105 HIS A O 1
ATOM 858 N N . ARG A 1 106 ? 10.212 -17.782 11.811 1.00 53.50 106 ARG A N 1
ATOM 859 C CA . ARG A 1 106 ? 9.399 -18.964 12.142 1.00 53.50 106 ARG A CA 1
ATOM 860 C C . ARG A 1 106 ? 7.878 -18.734 12.135 1.00 53.50 106 ARG A C 1
ATOM 862 O O . ARG A 1 106 ? 7.158 -19.710 12.017 1.00 53.50 106 ARG A O 1
ATOM 869 N N . ASP A 1 107 ? 7.408 -17.482 12.115 1.00 62.47 107 ASP A N 1
ATOM 870 C CA . ASP A 1 107 ? 5.978 -17.138 12.186 1.00 62.47 107 ASP A CA 1
ATOM 871 C C . ASP A 1 107 ? 5.544 -15.986 11.256 1.00 62.47 107 ASP A C 1
ATOM 873 O O . ASP A 1 107 ? 4.529 -15.332 11.511 1.00 62.47 107 ASP A O 1
ATOM 877 N N . SER A 1 108 ? 6.300 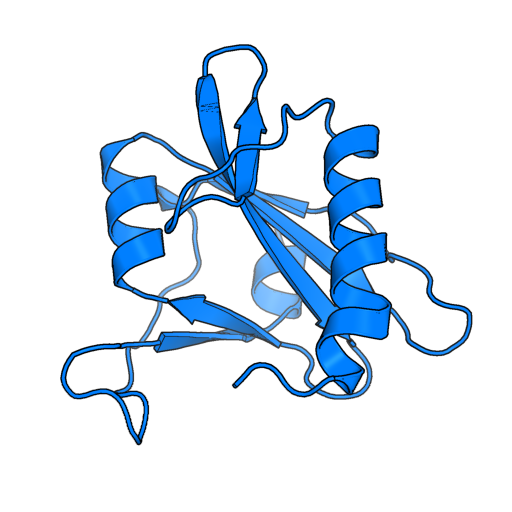-15.676 10.192 1.00 79.38 108 SER A N 1
ATOM 878 C CA . SER A 1 108 ? 5.881 -14.646 9.228 1.00 79.38 108 SER A CA 1
ATOM 879 C C . SER A 1 108 ? 5.334 -15.266 7.944 1.00 79.38 108 SER A C 1
ATOM 881 O O . SER A 1 108 ? 6.066 -15.807 7.112 1.00 79.38 108 SER A O 1
ATOM 883 N N . ARG A 1 109 ? 4.015 -15.173 7.756 1.00 92.50 109 ARG A N 1
ATOM 884 C CA . ARG A 1 109 ? 3.361 -15.522 6.492 1.00 92.50 109 ARG A CA 1
ATOM 885 C C . ARG A 1 109 ? 3.222 -14.300 5.591 1.00 92.50 109 ARG A C 1
ATOM 887 O O . ARG A 1 109 ? 3.048 -13.171 6.055 1.00 92.50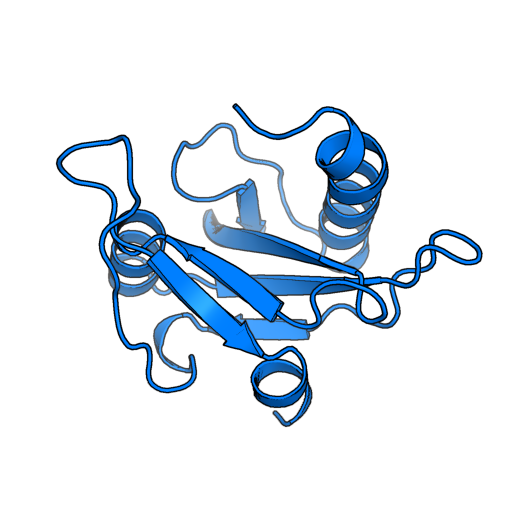 109 ARG A O 1
ATOM 894 N N . LYS A 1 110 ? 3.325 -14.533 4.286 1.00 93.12 110 LYS A N 1
ATOM 895 C CA . LYS A 1 110 ? 3.205 -13.501 3.258 1.00 93.12 110 LYS A CA 1
ATOM 896 C C . LYS A 1 110 ? 2.544 -14.027 1.998 1.00 93.12 110 LYS A C 1
ATOM 898 O O . LYS A 1 110 ? 2.581 -15.222 1.706 1.00 93.12 110 LYS A O 1
ATOM 903 N N . THR A 1 111 ? 2.003 -13.111 1.219 1.00 95.00 111 THR A N 1
ATOM 904 C CA . THR A 1 111 ? 1.494 -13.383 -0.119 1.00 95.00 111 THR A CA 1
ATOM 905 C C . THR A 1 111 ? 2.035 -12.356 -1.108 1.00 95.00 111 THR A C 1
ATOM 907 O O . THR A 1 111 ? 2.564 -11.306 -0.723 1.00 95.00 111 THR A O 1
ATOM 910 N N . LYS A 1 112 ? 1.912 -12.670 -2.394 1.00 94.94 112 LYS A N 1
ATOM 911 C CA . LYS A 1 112 ? 2.210 -11.752 -3.490 1.00 94.94 112 LYS A CA 1
ATOM 912 C C . LYS A 1 112 ? 0.895 -11.380 -4.157 1.00 94.94 112 LYS A C 1
ATOM 914 O O . LYS A 1 112 ? 0.145 -12.262 -4.563 1.00 94.94 112 LYS A O 1
ATOM 919 N N . VAL A 1 113 ? 0.631 -10.085 -4.272 1.00 94.56 113 VAL A N 1
ATOM 920 C CA . VAL A 1 113 ? -0.542 -9.565 -4.977 1.00 94.56 113 VAL A CA 1
ATOM 921 C C . VAL A 1 113 ? -0.068 -8.878 -6.244 1.00 94.56 113 VAL A C 1
ATOM 923 O O . VAL A 1 113 ? 0.636 -7.871 -6.171 1.00 94.56 113 VAL A O 1
ATOM 926 N N . ASP A 1 114 ? -0.450 -9.418 -7.400 1.00 94.19 114 ASP A N 1
ATOM 927 C CA . ASP A 1 114 ? -0.115 -8.815 -8.689 1.00 94.19 114 ASP A CA 1
ATOM 928 C C . ASP A 1 114 ? -0.667 -7.396 -8.793 1.00 94.19 114 ASP A C 1
ATOM 930 O O . ASP A 1 114 ? -1.822 -7.125 -8.446 1.00 94.19 114 ASP A O 1
ATOM 934 N N . VAL A 1 115 ? 0.140 -6.501 -9.359 1.00 92.62 115 VAL A N 1
ATOM 935 C CA . VAL A 1 115 ? -0.229 -5.103 -9.607 1.00 92.62 115 VAL A CA 1
ATOM 936 C C . VAL A 1 115 ? -1.547 -5.000 -10.375 1.00 92.62 115 VAL A C 1
ATOM 938 O O . VAL A 1 115 ? -2.417 -4.204 -10.027 1.00 92.62 115 VAL A O 1
ATOM 941 N N . SER A 1 116 ? -1.751 -5.870 -11.366 1.00 91.81 116 SER A N 1
ATOM 942 C CA . SER A 1 116 ? -2.971 -5.899 -12.177 1.00 91.81 116 SER A CA 1
ATOM 943 C C . SER A 1 116 ? -4.239 -6.191 -11.365 1.00 91.81 116 SER A C 1
ATOM 945 O O . SER A 1 116 ? -5.310 -5.709 -11.728 1.00 91.81 116 SER A O 1
ATOM 947 N N . ARG A 1 117 ? -4.145 -6.935 -10.253 1.00 91.50 117 ARG A N 1
ATOM 948 C CA . ARG A 1 117 ? -5.289 -7.212 -9.367 1.00 91.50 117 ARG A CA 1
ATOM 949 C C . ARG A 1 117 ? -5.676 -6.002 -8.527 1.00 91.50 117 ARG A C 1
ATOM 951 O O . ARG A 1 117 ? -6.831 -5.907 -8.118 1.00 91.50 117 ARG A O 1
ATOM 958 N N . VAL A 1 118 ? -4.731 -5.098 -8.272 1.00 87.50 118 VAL A N 1
ATOM 959 C CA . VAL A 1 118 ? -4.964 -3.830 -7.571 1.00 87.50 118 VAL A CA 1
ATOM 960 C C . VAL A 1 118 ? -5.487 -2.762 -8.529 1.00 87.50 118 VAL A C 1
ATOM 962 O O . VAL A 1 118 ? -6.434 -2.069 -8.189 1.00 87.50 118 VAL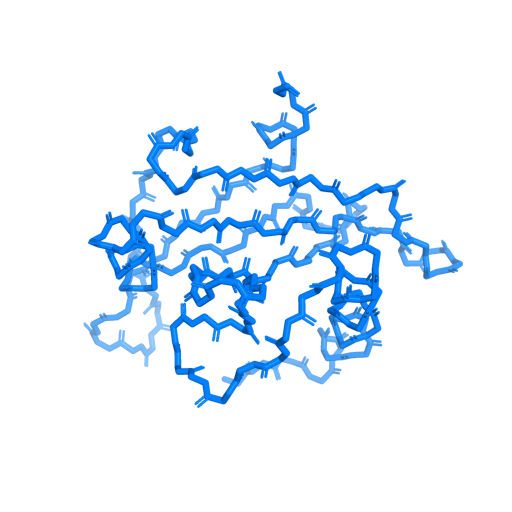 A O 1
ATOM 965 N N . MET A 1 119 ? -4.924 -2.665 -9.737 1.00 81.50 119 MET A N 1
ATOM 966 C CA . MET A 1 119 ? -5.256 -1.602 -10.696 1.00 81.50 119 MET A CA 1
ATOM 967 C C . MET A 1 119 ? -6.665 -1.693 -11.308 1.00 81.50 119 MET A C 1
ATOM 969 O O . MET A 1 119 ? -7.113 -0.723 -11.911 1.00 81.50 119 MET A O 1
ATOM 973 N N . ARG A 1 120 ? -7.341 -2.845 -11.206 1.00 68.75 120 ARG A N 1
ATOM 974 C CA . ARG A 1 120 ? -8.629 -3.141 -11.869 1.00 68.75 120 ARG A CA 1
ATOM 975 C C . ARG A 1 120 ? -9.887 -2.727 -11.080 1.00 68.75 120 ARG A C 1
ATOM 977 O O . ARG A 1 120 ? -10.971 -3.173 -11.444 1.00 68.75 120 ARG A O 1
ATOM 984 N N . SER A 1 121 ? -9.760 -1.944 -10.008 1.00 52.91 121 SER A N 1
ATOM 985 C CA . SER A 1 121 ? -10.890 -1.478 -9.180 1.00 52.91 121 SER A CA 1
ATOM 986 C C . SER A 1 121 ? -11.386 -0.094 -9.566 1.00 52.91 121 SER A C 1
ATOM 988 O O . SER A 1 121 ? -10.505 0.788 -9.705 1.00 52.91 121 SER A O 1
#